Protein AF-A0A941XNM4-F1 (afdb_monomer_lite)

Foldseek 3Di:
DDVVVVVVVLVVQAAAPLGSQVVLVVVCVVPVPDPWDWDDDRSDIDTHDCPVDPDDDDDDDDSHHDPDDDDD

pLDDT: mean 93.83, std 6.86, range [58.84, 98.0]

Secondary structure (DSSP, 8-state):
--HHHHHHHHHT---BTT--HHHHHHHHHHHTTSS-EEEEETTEEEEE-----SS---------B-S-----

Radius of gyration: 14.16 Å; chains: 1; bounding box: 33×26×37 Å

Sequence (72 aa):
MNITKYREDLHQIPEIGFNEYKTQEYILKIVKNYDCSIQTVKTGVLCFFNNNAKKTLAFRSDMDALKIEEKN

Structure (mmCIF, N/CA/C/O backbone):
data_AF-A0A941XNM4-F1
#
_entry.id   AF-A0A941XNM4-F1
#
loop_
_atom_site.group_PDB
_atom_site.id
_atom_site.type_symbol
_atom_site.label_atom_id
_atom_site.label_alt_id
_atom_site.label_comp_id
_atom_site.label_asym_id
_atom_site.label_entity_id
_atom_site.label_seq_id
_atom_site.pdbx_PDB_ins_code
_atom_site.Cartn_x
_atom_site.Cartn_y
_atom_site.Cartn_z
_atom_site.occupancy
_atom_site.B_iso_or_equiv
_atom_site.auth_seq_id
_atom_site.auth_comp_id
_atom_site.auth_asym_id
_atom_site.auth_atom_id
_atom_site.pdbx_PDB_model_num
ATOM 1 N N . MET A 1 1 ? -7.673 11.423 -12.638 1.00 64.50 1 MET A N 1
ATOM 2 C CA . MET A 1 1 ? -7.266 11.200 -11.232 1.00 64.50 1 MET A CA 1
ATOM 3 C C . MET A 1 1 ? -7.726 12.387 -10.412 1.00 64.50 1 MET A C 1
ATOM 5 O O . MET A 1 1 ? -7.456 13.505 -10.824 1.00 64.50 1 MET A O 1
ATOM 9 N N . ASN A 1 2 ? -8.419 12.160 -9.297 1.00 87.12 2 ASN A N 1
ATOM 10 C CA . ASN A 1 2 ? -8.786 13.221 -8.360 1.00 87.12 2 ASN A CA 1
ATOM 11 C C . ASN A 1 2 ? -8.058 12.95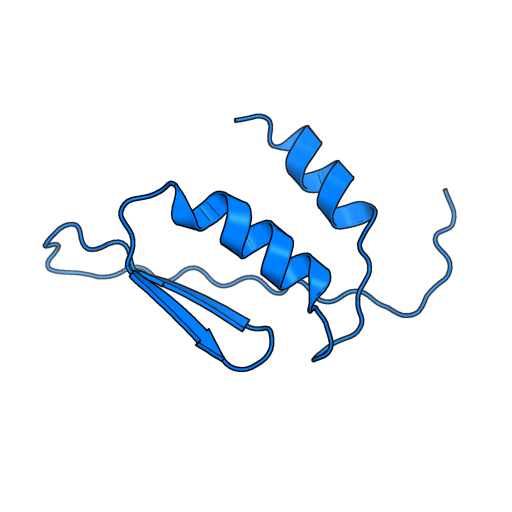7 -7.032 1.00 87.12 2 ASN A C 1
ATOM 13 O O . ASN A 1 2 ? -8.460 12.080 -6.274 1.00 87.12 2 ASN A O 1
ATOM 17 N N . ILE A 1 3 ? -6.961 13.680 -6.789 1.00 92.19 3 ILE A N 1
ATOM 18 C CA . ILE A 1 3 ? -6.113 13.504 -5.596 1.00 92.19 3 ILE A CA 1
ATOM 19 C C . ILE A 1 3 ? -6.897 13.839 -4.320 1.00 92.19 3 ILE A C 1
ATOM 21 O O . ILE A 1 3 ? -6.752 13.148 -3.315 1.00 92.19 3 ILE A O 1
ATOM 25 N N . THR A 1 4 ? -7.776 14.844 -4.377 1.00 95.94 4 THR A N 1
ATOM 26 C CA . THR A 1 4 ? -8.654 15.215 -3.261 1.00 95.94 4 THR A CA 1
ATOM 27 C C . THR A 1 4 ? -9.537 14.044 -2.848 1.00 95.94 4 THR A C 1
ATOM 29 O O . THR A 1 4 ? -9.623 13.748 -1.661 1.00 95.94 4 THR A O 1
ATOM 32 N N . LYS A 1 5 ? -10.095 13.314 -3.823 1.00 95.31 5 LYS A N 1
ATOM 33 C CA . LYS A 1 5 ? -10.930 12.136 -3.560 1.00 95.31 5 LYS A CA 1
ATOM 34 C C . LYS A 1 5 ? -10.151 11.010 -2.875 1.00 95.31 5 LYS A C 1
ATOM 36 O O . LYS A 1 5 ? -10.646 10.438 -1.915 1.00 95.31 5 LYS A O 1
ATOM 41 N N . TYR A 1 6 ? -8.925 10.727 -3.321 1.00 95.00 6 TYR A N 1
ATOM 42 C CA . TYR A 1 6 ? -8.078 9.718 -2.671 1.00 95.00 6 TYR A CA 1
ATOM 43 C C . TYR A 1 6 ? -7.749 10.087 -1.229 1.00 95.00 6 TYR A C 1
ATOM 45 O O . TYR A 1 6 ? -7.805 9.233 -0.350 1.00 95.00 6 TYR A O 1
ATOM 53 N N . ARG A 1 7 ? -7.439 11.364 -0.984 1.00 95.12 7 ARG A N 1
ATOM 54 C CA . ARG A 1 7 ? -7.195 11.861 0.367 1.00 95.12 7 ARG A CA 1
ATOM 55 C C . ARG A 1 7 ? -8.437 11.689 1.239 1.00 95.12 7 ARG A C 1
ATOM 57 O O . ARG A 1 7 ? -8.316 11.150 2.324 1.00 95.12 7 ARG A O 1
ATOM 64 N N . GLU A 1 8 ? -9.605 12.122 0.772 1.00 95.25 8 GLU A N 1
ATOM 65 C CA . GLU A 1 8 ? -10.870 11.999 1.509 1.00 95.25 8 GLU A CA 1
ATOM 66 C C . GLU A 1 8 ? -11.220 10.543 1.823 1.00 95.25 8 GLU A C 1
ATOM 68 O O . GLU A 1 8 ? -11.549 10.238 2.963 1.00 95.25 8 GLU A O 1
ATOM 73 N N . ASP A 1 9 ? -11.106 9.643 0.844 1.00 96.44 9 ASP A N 1
ATOM 74 C CA . ASP A 1 9 ? -11.403 8.223 1.035 1.00 96.44 9 ASP A CA 1
ATOM 75 C C . ASP A 1 9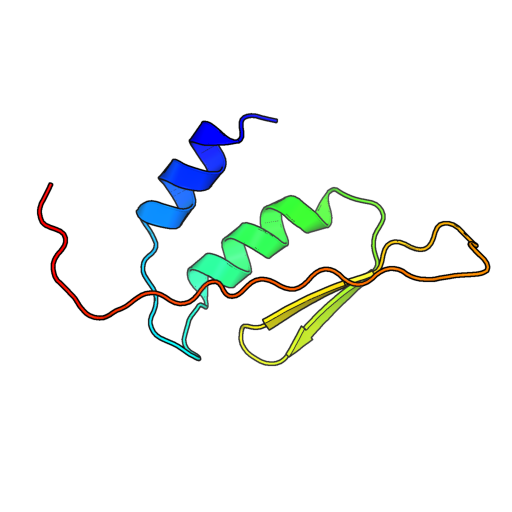 ? -10.465 7.585 2.069 1.00 96.44 9 ASP A C 1
ATOM 77 O O . ASP A 1 9 ? -10.935 6.916 2.985 1.00 96.44 9 ASP A O 1
ATOM 81 N N . LEU A 1 10 ? -9.152 7.817 1.955 1.00 95.50 10 LEU A N 1
ATOM 82 C CA . LEU A 1 10 ? -8.161 7.288 2.899 1.00 95.50 10 LEU A CA 1
ATOM 83 C C . LEU A 1 10 ? -8.328 7.882 4.302 1.00 95.50 10 LEU A C 1
ATOM 85 O O . LEU A 1 10 ? -8.166 7.177 5.293 1.00 95.50 10 LEU A O 1
ATOM 89 N N . HIS A 1 11 ? -8.713 9.154 4.398 1.00 94.56 11 HIS A N 1
ATOM 90 C CA . HIS A 1 11 ? -8.973 9.829 5.672 1.00 94.56 11 HIS A CA 1
ATOM 91 C C . HIS A 1 11 ? -10.159 9.214 6.431 1.00 94.56 11 HIS A C 1
ATOM 93 O O . HIS A 1 11 ? -10.186 9.230 7.656 1.00 94.56 11 HIS A O 1
ATOM 99 N N . GLN A 1 12 ? -11.123 8.619 5.720 1.00 93.88 12 GLN A N 1
ATOM 100 C CA . GLN A 1 12 ? -12.241 7.876 6.316 1.00 93.88 12 GLN A CA 1
ATOM 101 C C . GLN A 1 12 ? -11.880 6.430 6.709 1.00 93.88 12 GLN A C 1
ATOM 103 O O . GLN A 1 12 ? -12.729 5.707 7.237 1.00 93.88 12 GLN A O 1
ATOM 108 N N . ILE A 1 13 ? -10.640 5.985 6.468 1.00 95.25 13 ILE A N 1
ATOM 109 C CA . ILE A 1 13 ? -10.154 4.631 6.774 1.00 95.25 13 ILE A CA 1
ATOM 110 C C . ILE A 1 13 ? -8.927 4.712 7.713 1.00 95.25 13 ILE A C 1
ATOM 112 O O . ILE A 1 13 ? -7.829 4.293 7.346 1.00 95.25 13 ILE A O 1
ATOM 116 N N . PRO A 1 14 ? -9.063 5.253 8.941 1.00 94.81 14 PRO A N 1
ATOM 117 C CA . PRO A 1 14 ? -7.963 5.251 9.896 1.00 94.81 14 PRO A CA 1
ATOM 118 C C . PRO A 1 14 ? -7.752 3.835 10.453 1.00 94.81 14 PRO A C 1
ATOM 120 O O . PRO A 1 14 ? -8.600 3.297 11.168 1.00 94.81 14 PRO A O 1
ATOM 123 N N . GLU A 1 15 ? -6.609 3.225 10.146 1.00 96.06 15 GLU A N 1
ATOM 124 C CA . GLU A 1 15 ? -6.218 1.908 10.659 1.00 96.06 15 GLU A CA 1
ATOM 125 C C . GLU A 1 15 ? -4.884 1.982 11.403 1.00 96.06 15 GLU A C 1
ATOM 127 O O . GLU A 1 15 ? -3.958 2.666 10.983 1.00 96.06 15 GLU A O 1
ATOM 132 N N . ILE A 1 16 ? -4.788 1.280 12.534 1.00 94.50 16 ILE A N 1
ATOM 133 C CA . ILE A 1 16 ? -3.592 1.282 13.386 1.00 94.50 16 ILE A CA 1
ATOM 134 C C . ILE A 1 16 ? -2.450 0.542 12.684 1.00 94.50 16 ILE A C 1
ATOM 136 O O . ILE A 1 16 ? -2.688 -0.460 12.005 1.00 94.50 16 ILE A O 1
ATOM 140 N N . GLY A 1 17 ? -1.220 0.981 12.965 1.00 93.88 17 GLY A N 1
ATOM 141 C CA . GLY A 1 17 ? 0.023 0.307 12.597 1.00 93.88 17 GLY A CA 1
ATOM 142 C C . GLY A 1 17 ? -0.066 -1.224 12.621 1.00 93.88 17 GLY A C 1
ATOM 143 O O . GLY A 1 17 ? -0.497 -1.819 13.616 1.00 93.88 17 GLY A O 1
ATOM 144 N N . PHE A 1 18 ? 0.366 -1.855 11.528 1.00 91.62 18 PHE A N 1
ATOM 145 C CA . PHE A 1 18 ? 0.337 -3.300 11.263 1.00 91.62 18 PHE A CA 1
ATOM 146 C C . PHE A 1 18 ? -1.054 -3.931 11.064 1.00 91.62 18 PHE A C 1
ATOM 148 O O . PHE A 1 18 ? -1.139 -5.156 10.944 1.00 91.62 18 PHE A O 1
ATOM 155 N N . ASN A 1 19 ? -2.131 -3.141 11.025 1.00 95.12 19 ASN A N 1
ATOM 156 C CA . ASN A 1 19 ? -3.509 -3.604 10.816 1.00 95.12 19 ASN A CA 1
ATOM 157 C C . ASN A 1 19 ? -4.248 -2.820 9.712 1.00 95.12 19 ASN A C 1
ATOM 159 O O . ASN A 1 19 ? -5.474 -2.745 9.722 1.00 95.12 19 ASN A O 1
ATOM 163 N N . GLU A 1 20 ? -3.515 -2.246 8.761 1.00 96.94 20 GLU A N 1
ATOM 164 C CA . GLU A 1 20 ? -3.992 -1.406 7.656 1.00 96.94 20 GLU A CA 1
ATOM 165 C C . GLU A 1 20 ? -4.620 -2.221 6.506 1.00 96.94 20 GLU A C 1
ATOM 167 O O . GLU A 1 20 ? -4.268 -2.052 5.338 1.00 96.94 20 GLU A O 1
ATOM 172 N N . TYR A 1 21 ? -5.509 -3.167 6.819 1.00 97.44 21 TYR A N 1
ATOM 173 C CA . TYR A 1 21 ? -6.072 -4.102 5.840 1.00 97.44 21 TYR A CA 1
ATOM 174 C C . TYR A 1 21 ? -6.972 -3.414 4.806 1.00 97.44 21 TYR A C 1
ATOM 176 O O . TYR A 1 21 ? -6.875 -3.712 3.614 1.00 97.44 21 TYR A O 1
ATOM 184 N N . LYS A 1 22 ? -7.837 -2.484 5.226 1.00 97.69 22 LYS A N 1
ATOM 185 C CA . LYS A 1 22 ? -8.731 -1.749 4.315 1.00 97.69 22 LYS A CA 1
ATOM 186 C C . LYS A 1 22 ? -7.964 -0.712 3.504 1.00 97.69 22 LYS A C 1
ATOM 188 O O . LYS A 1 22 ? -8.219 -0.563 2.309 1.00 97.69 22 LYS A O 1
ATOM 193 N N . THR A 1 23 ? -7.009 -0.029 4.126 1.00 97.50 23 THR A N 1
ATOM 194 C CA . THR A 1 23 ? -6.113 0.923 3.467 1.00 97.50 23 THR A CA 1
ATOM 195 C C . THR A 1 23 ? -5.253 0.214 2.423 1.00 97.50 23 THR A C 1
ATOM 197 O O . THR A 1 23 ? -5.180 0.663 1.276 1.00 97.50 23 THR A O 1
ATOM 200 N N . GLN A 1 24 ? -4.693 -0.955 2.755 1.00 97.94 24 GLN A N 1
ATOM 201 C CA . GLN A 1 24 ? -3.994 -1.812 1.797 1.00 97.94 24 GLN A CA 1
ATOM 202 C C . GLN A 1 24 ? -4.915 -2.217 0.639 1.00 97.94 24 GLN A C 1
ATOM 204 O O . GLN A 1 24 ? -4.535 -2.073 -0.524 1.00 97.94 24 GLN A O 1
ATOM 209 N N . GLU A 1 25 ? -6.126 -2.703 0.927 1.00 98.00 25 GLU A N 1
ATOM 210 C CA . GLU A 1 25 ? -7.090 -3.108 -0.100 1.00 98.00 25 GLU A CA 1
ATOM 211 C C . GLU A 1 25 ? -7.441 -1.946 -1.045 1.00 98.00 25 GLU A C 1
ATOM 213 O O . GLU A 1 25 ? -7.502 -2.129 -2.266 1.00 98.00 25 GLU A O 1
ATOM 218 N N . TYR A 1 26 ? -7.635 -0.742 -0.501 1.00 97.62 26 TYR A N 1
ATOM 219 C CA . TYR A 1 26 ? -7.899 0.468 -1.275 1.00 97.62 26 TYR A CA 1
ATOM 220 C C . TYR A 1 26 ? -6.746 0.787 -2.236 1.00 97.62 26 TYR A C 1
ATOM 222 O O . TYR A 1 26 ? -6.971 0.971 -3.436 1.00 97.62 26 TYR A O 1
ATOM 230 N N . ILE A 1 27 ? -5.504 0.772 -1.740 1.00 96.69 27 ILE A N 1
ATOM 231 C CA . ILE A 1 27 ? -4.305 1.007 -2.555 1.00 96.69 27 ILE A CA 1
ATOM 232 C C . ILE A 1 27 ? -4.194 -0.056 -3.653 1.00 96.69 27 ILE A C 1
ATOM 234 O O . ILE A 1 27 ? -4.053 0.298 -4.823 1.00 96.69 27 ILE A O 1
ATOM 238 N N . LEU A 1 28 ? -4.329 -1.344 -3.314 1.00 97.31 28 LEU A N 1
ATOM 239 C CA . LEU A 1 28 ? -4.268 -2.459 -4.268 1.00 97.31 28 LEU A CA 1
ATOM 240 C C . LEU A 1 28 ? -5.313 -2.327 -5.387 1.00 97.31 28 LEU A C 1
ATOM 242 O O . LEU A 1 28 ? -5.000 -2.559 -6.556 1.00 97.31 28 LEU A O 1
ATOM 246 N N . LYS A 1 29 ? -6.543 -1.902 -5.061 1.00 96.69 29 LYS A N 1
ATOM 247 C CA . LYS A 1 29 ? -7.613 -1.657 -6.047 1.00 96.69 29 LYS A CA 1
ATOM 248 C C . LYS A 1 29 ? -7.274 -0.555 -7.046 1.00 96.69 29 LYS A C 1
ATOM 250 O O . LYS A 1 29 ? -7.742 -0.625 -8.183 1.00 96.69 29 LYS A O 1
ATOM 255 N N . ILE A 1 30 ? -6.498 0.442 -6.635 1.00 94.88 30 ILE A N 1
ATOM 256 C CA . ILE A 1 30 ? -6.040 1.517 -7.512 1.00 94.88 30 ILE A CA 1
ATOM 257 C C . ILE A 1 30 ? -4.851 1.032 -8.338 1.00 94.88 30 ILE A C 1
ATOM 259 O O . ILE A 1 30 ? -4.888 1.127 -9.567 1.00 94.88 30 ILE A O 1
ATOM 263 N N . VAL A 1 31 ? -3.822 0.482 -7.682 1.00 95.06 31 VAL A N 1
ATOM 264 C CA . VAL A 1 31 ? -2.543 0.202 -8.344 1.00 95.06 31 VAL A CA 1
ATOM 265 C C . VAL A 1 31 ? -2.592 -0.974 -9.315 1.00 95.06 31 VAL A C 1
ATOM 267 O O . VAL A 1 31 ? -1.847 -0.965 -10.287 1.00 95.06 31 VAL A O 1
ATOM 270 N N . LYS A 1 32 ? -3.527 -1.921 -9.138 1.00 95.44 32 LYS A N 1
ATOM 271 C CA . LYS A 1 32 ? -3.769 -3.024 -10.091 1.00 95.44 32 LYS A CA 1
ATOM 272 C C . LYS A 1 32 ? -4.106 -2.564 -11.516 1.00 95.44 32 LYS A C 1
ATOM 274 O O . LYS A 1 32 ? -4.085 -3.379 -12.429 1.00 95.44 32 LYS A O 1
ATOM 279 N N . ASN A 1 33 ? -4.490 -1.297 -11.692 1.00 95.19 33 ASN A N 1
ATOM 280 C CA . ASN A 1 33 ? -4.820 -0.731 -13.000 1.00 95.19 33 ASN A CA 1
ATOM 281 C C . ASN A 1 33 ? -3.597 -0.124 -13.712 1.00 95.19 33 ASN A C 1
ATOM 283 O O . ASN A 1 33 ? -3.747 0.390 -14.818 1.00 95.19 33 ASN A O 1
ATOM 287 N N . TYR A 1 34 ? -2.413 -0.142 -13.090 1.00 94.56 34 TYR A N 1
ATOM 288 C CA . TYR A 1 34 ? -1.162 0.265 -13.728 1.00 94.56 34 TYR A CA 1
ATOM 289 C C . TYR A 1 34 ? -0.336 -0.946 -14.143 1.00 94.56 34 TYR A C 1
ATOM 291 O O . TYR A 1 34 ? -0.446 -2.027 -13.569 1.00 94.56 34 TYR A O 1
ATOM 299 N N . ASP A 1 35 ? 0.545 -0.721 -15.114 1.00 95.44 35 ASP A N 1
ATOM 300 C CA . ASP A 1 35 ? 1.549 -1.690 -15.535 1.00 95.44 35 ASP A CA 1
ATOM 301 C C . ASP A 1 35 ? 2.711 -1.718 -14.527 1.00 95.44 35 ASP A C 1
ATOM 303 O O . ASP A 1 35 ? 3.743 -1.061 -14.687 1.00 95.44 35 ASP A O 1
ATOM 307 N N . CYS A 1 36 ? 2.491 -2.400 -13.403 1.00 96.44 36 CYS A N 1
ATOM 308 C CA . CYS A 1 36 ? 3.501 -2.609 -12.376 1.00 96.44 36 CYS A CA 1
ATOM 309 C C . CYS A 1 36 ? 3.383 -3.995 -11.745 1.00 96.44 36 CYS A C 1
ATOM 311 O O . CYS A 1 36 ? 2.304 -4.578 -11.642 1.00 96.44 36 CYS A O 1
ATOM 313 N N . SER A 1 37 ? 4.512 -4.527 -11.279 1.00 97.00 37 SER A N 1
ATOM 314 C CA . SER A 1 37 ? 4.503 -5.727 -10.448 1.00 97.00 37 SER A CA 1
ATOM 315 C C . SER A 1 37 ? 4.227 -5.335 -9.001 1.00 97.00 37 SER A C 1
ATOM 317 O O . SER A 1 37 ? 4.926 -4.481 -8.444 1.00 97.00 37 SER A O 1
ATOM 319 N N . ILE A 1 38 ? 3.237 -5.983 -8.396 1.00 97.81 38 ILE A N 1
ATOM 320 C CA . ILE A 1 38 ? 2.799 -5.719 -7.027 1.00 97.81 38 ILE A CA 1
ATOM 321 C C . ILE A 1 38 ? 3.285 -6.849 -6.120 1.00 97.81 38 ILE A C 1
ATOM 323 O O . ILE A 1 38 ? 3.124 -8.027 -6.439 1.00 97.81 38 ILE A O 1
ATOM 327 N N . GLN A 1 39 ? 3.853 -6.488 -4.974 1.00 97.75 39 GLN A N 1
ATOM 328 C CA . GLN A 1 39 ? 4.163 -7.410 -3.883 1.00 97.75 39 GLN A CA 1
ATOM 329 C C . GLN A 1 39 ? 3.625 -6.849 -2.570 1.00 97.75 39 GLN A C 1
ATOM 331 O O . GL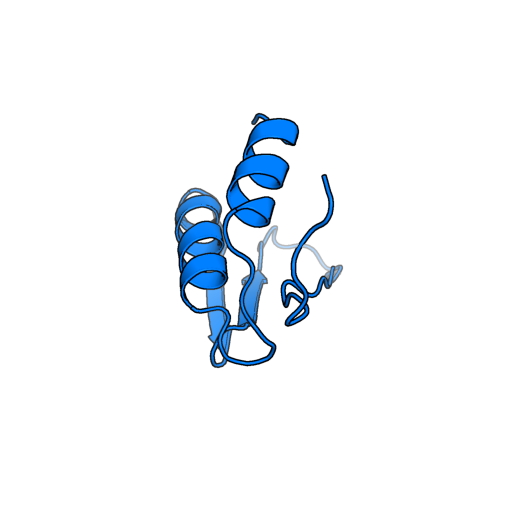N A 1 39 ? 3.657 -5.641 -2.340 1.00 97.75 39 GLN A O 1
ATOM 336 N N . THR A 1 40 ? 3.151 -7.725 -1.690 1.00 96.44 40 THR A N 1
ATOM 337 C CA . THR A 1 40 ? 2.640 -7.347 -0.368 1.00 96.44 40 THR A CA 1
ATOM 338 C C . THR A 1 40 ? 3.447 -8.016 0.730 1.00 96.44 40 THR A C 1
ATOM 340 O O . THR A 1 40 ? 3.769 -9.200 0.632 1.00 96.44 40 THR A O 1
ATOM 343 N N . VAL A 1 41 ? 3.731 -7.280 1.803 1.00 94.31 41 VAL A N 1
ATOM 344 C CA . VAL A 1 41 ? 4.383 -7.810 3.007 1.00 94.31 41 VAL A CA 1
ATOM 345 C C . VAL A 1 41 ? 3.546 -7.399 4.208 1.00 94.31 41 VAL A C 1
ATOM 347 O O . VAL A 1 41 ? 3.566 -6.236 4.605 1.00 94.31 41 VAL A O 1
ATOM 350 N N . LYS A 1 42 ? 2.791 -8.347 4.779 1.00 94.44 42 LYS A N 1
ATOM 351 C CA . LYS A 1 42 ? 1.689 -8.038 5.707 1.00 94.44 42 LYS A CA 1
ATOM 352 C C . LYS A 1 42 ? 0.755 -7.004 5.055 1.00 94.44 42 LYS A C 1
ATOM 354 O O . LYS A 1 42 ? 0.260 -7.265 3.964 1.00 94.44 42 LYS A O 1
ATOM 359 N N . THR A 1 43 ? 0.575 -5.841 5.670 1.00 95.94 43 THR A N 1
ATOM 360 C CA . THR A 1 43 ? -0.217 -4.714 5.162 1.00 95.94 43 THR A CA 1
ATOM 361 C C . THR A 1 43 ? 0.564 -3.808 4.204 1.00 95.94 43 THR A C 1
ATOM 363 O O . THR A 1 43 ? -0.038 -3.061 3.442 1.00 95.94 43 THR A O 1
ATOM 366 N N . GLY A 1 44 ? 1.897 -3.906 4.157 1.00 96.94 44 GLY A N 1
ATOM 367 C CA . GLY A 1 44 ? 2.740 -3.116 3.257 1.00 96.94 44 GLY A CA 1
ATOM 368 C C . GLY A 1 44 ? 2.524 -3.452 1.779 1.00 96.94 44 GLY A C 1
ATOM 369 O O . GLY A 1 44 ? 2.322 -4.616 1.421 1.00 96.94 44 GLY A O 1
ATOM 370 N N . VAL A 1 45 ? 2.612 -2.435 0.916 1.00 97.81 45 VAL A N 1
ATOM 371 C CA . VAL A 1 45 ? 2.470 -2.556 -0.544 1.00 97.81 45 VAL A CA 1
ATOM 372 C C . VAL A 1 45 ? 3.747 -2.076 -1.229 1.00 97.81 45 VAL A C 1
ATOM 374 O O . VAL A 1 45 ? 4.184 -0.945 -1.025 1.00 97.81 45 VAL A O 1
ATOM 377 N N . LEU A 1 46 ? 4.326 -2.925 -2.075 1.00 97.94 46 LEU A N 1
ATOM 378 C CA . LEU A 1 46 ? 5.439 -2.599 -2.959 1.00 97.94 46 LEU A CA 1
ATOM 379 C C . LEU A 1 46 ? 4.943 -2.613 -4.407 1.00 97.94 46 LEU A C 1
ATOM 381 O O . LEU A 1 46 ? 4.434 -3.628 -4.878 1.00 97.94 46 LEU A O 1
ATOM 385 N N . CYS A 1 47 ? 5.118 -1.499 -5.117 1.00 97.75 47 CYS A N 1
ATOM 386 C CA . CYS A 1 47 ? 4.838 -1.401 -6.549 1.00 97.75 47 CYS A CA 1
ATOM 387 C C . CYS A 1 47 ? 6.146 -1.145 -7.293 1.00 97.75 47 CYS A C 1
ATOM 389 O O . CYS A 1 47 ? 6.814 -0.140 -7.042 1.00 97.75 47 CYS A O 1
ATOM 391 N N . PHE A 1 48 ? 6.506 -2.032 -8.216 1.00 97.44 48 PHE A N 1
ATOM 392 C CA . PHE A 1 48 ? 7.683 -1.866 -9.063 1.00 97.44 48 PHE A CA 1
ATOM 393 C C . PHE A 1 48 ? 7.267 -1.640 -10.517 1.00 97.44 48 PHE A C 1
ATOM 395 O O . PHE A 1 48 ? 6.620 -2.484 -11.136 1.00 97.44 48 PHE A O 1
ATOM 402 N N . PHE A 1 49 ? 7.642 -0.475 -11.042 1.00 96.44 49 PHE A N 1
ATOM 403 C CA . PHE A 1 49 ? 7.357 -0.039 -12.406 1.00 96.44 49 PHE A CA 1
ATOM 404 C C . PHE A 1 49 ? 8.614 -0.243 -13.251 1.00 96.44 49 PHE A C 1
ATOM 406 O O . PHE A 1 49 ? 9.579 0.520 -13.141 1.00 96.44 49 PHE A O 1
ATOM 413 N N . ASN A 1 50 ? 8.628 -1.301 -14.062 1.00 95.25 50 ASN A N 1
ATOM 414 C CA . ASN A 1 50 ? 9.788 -1.625 -14.879 1.00 95.25 50 ASN A CA 1
ATOM 415 C C . ASN A 1 50 ? 9.738 -0.910 -16.234 1.00 95.25 50 ASN A C 1
ATOM 417 O O . ASN A 1 50 ? 9.099 -1.377 -17.168 1.00 95.25 50 ASN A O 1
ATOM 421 N N . ASN A 1 51 ? 10.503 0.173 -16.358 1.00 94.06 51 ASN A N 1
ATOM 422 C CA . ASN A 1 51 ? 10.673 0.900 -17.619 1.00 94.06 51 ASN A CA 1
ATOM 423 C C . ASN A 1 51 ? 11.995 0.559 -18.338 1.00 94.06 51 ASN A C 1
ATOM 425 O O . ASN A 1 51 ? 12.490 1.367 -19.121 1.00 94.06 51 ASN A O 1
ATOM 429 N N . ASN A 1 52 ? 12.615 -0.593 -18.036 1.00 94.38 52 ASN A N 1
ATOM 430 C CA . ASN A 1 52 ? 13.931 -1.007 -18.554 1.00 94.38 52 ASN A CA 1
ATOM 431 C C . ASN A 1 52 ? 15.035 0.054 -18.351 1.00 94.38 52 ASN A C 1
ATOM 433 O O . ASN A 1 52 ? 15.955 0.204 -19.159 1.00 94.38 52 ASN A O 1
ATOM 437 N N . ALA A 1 53 ? 14.942 0.818 -17.261 1.00 95.25 53 ALA A N 1
ATOM 438 C CA . ALA A 1 53 ? 15.893 1.868 -16.930 1.00 95.25 53 ALA A CA 1
ATOM 439 C C . ALA A 1 53 ? 17.146 1.295 -16.247 1.00 95.25 53 ALA A C 1
ATOM 441 O O . ALA A 1 53 ? 17.080 0.346 -15.472 1.00 95.25 53 ALA A O 1
ATOM 442 N N . LYS A 1 54 ? 18.305 1.927 -16.473 1.00 96.62 54 LYS A N 1
ATOM 443 C CA . LYS A 1 54 ? 19.575 1.552 -15.814 1.00 96.62 54 LYS A CA 1
ATOM 444 C C . LYS A 1 54 ? 19.635 1.915 -14.325 1.00 96.62 54 LYS A C 1
ATOM 446 O O . LYS A 1 54 ? 20.544 1.478 -13.628 1.00 96.62 54 LYS A O 1
ATOM 451 N N . LYS A 1 55 ? 18.733 2.780 -13.858 1.00 96.81 55 LYS A N 1
ATOM 452 C CA . LYS A 1 55 ? 18.660 3.263 -12.476 1.00 96.81 55 LYS A CA 1
ATOM 453 C C . LYS A 1 55 ? 17.222 3.156 -11.990 1.00 96.81 55 LYS A C 1
ATOM 455 O O . LYS A 1 55 ? 16.301 3.434 -12.755 1.00 96.81 55 LYS A O 1
ATOM 460 N N . THR A 1 56 ? 17.067 2.836 -10.713 1.00 96.69 56 THR A N 1
ATOM 461 C CA . THR A 1 56 ? 15.770 2.731 -10.038 1.00 96.69 56 THR A CA 1
ATOM 462 C C . THR A 1 56 ? 15.686 3.796 -8.954 1.00 96.69 56 THR A C 1
ATOM 464 O O . THR A 1 56 ? 16.625 3.955 -8.175 1.00 96.69 56 THR A O 1
ATOM 467 N N . LEU A 1 57 ? 14.567 4.518 -8.904 1.00 97.00 57 LEU A N 1
ATOM 468 C CA . LEU A 1 57 ? 14.243 5.450 -7.826 1.00 97.00 57 LEU A CA 1
ATOM 469 C C . LEU A 1 57 ? 13.167 4.822 -6.939 1.00 97.00 57 LEU A C 1
ATOM 471 O O . LEU A 1 57 ? 12.171 4.314 -7.451 1.00 97.00 57 LEU A O 1
ATO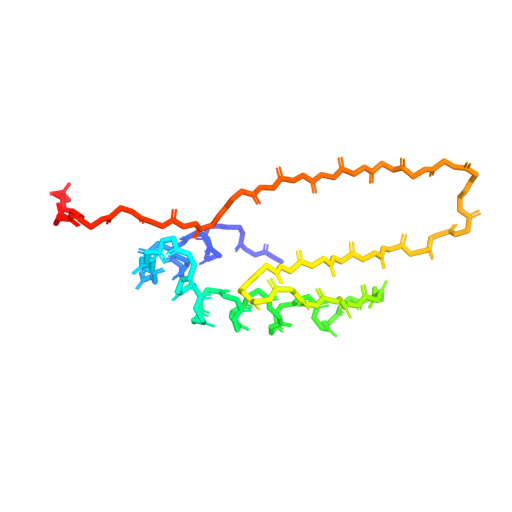M 475 N N . ALA A 1 58 ? 13.373 4.862 -5.625 1.00 96.62 58 ALA A N 1
ATOM 476 C CA . ALA A 1 58 ? 12.405 4.381 -4.651 1.00 96.62 58 ALA A CA 1
ATOM 477 C C . ALA A 1 58 ? 11.722 5.563 -3.955 1.00 96.62 58 ALA A C 1
ATOM 479 O O . ALA A 1 58 ? 12.387 6.505 -3.527 1.00 96.62 58 ALA A O 1
ATOM 480 N N . PHE A 1 59 ? 10.402 5.472 -3.810 1.00 96.62 59 PHE A N 1
ATOM 481 C CA . PHE A 1 59 ? 9.599 6.367 -2.984 1.00 96.62 59 PHE A CA 1
ATOM 482 C C . PHE A 1 59 ? 8.923 5.542 -1.894 1.00 96.62 59 PHE A C 1
ATOM 484 O O . PHE A 1 59 ? 8.397 4.464 -2.171 1.00 96.62 59 PHE A O 1
ATOM 491 N N . ARG A 1 60 ? 8.946 6.043 -0.658 1.00 97.06 60 ARG A N 1
ATOM 492 C CA . ARG A 1 60 ? 8.340 5.385 0.502 1.00 97.06 60 ARG A CA 1
ATOM 493 C C . ARG A 1 60 ? 7.420 6.361 1.214 1.00 97.06 60 ARG A C 1
ATOM 495 O O . ARG A 1 60 ? 7.812 7.493 1.474 1.00 97.06 60 ARG A O 1
ATOM 502 N N . SER A 1 61 ? 6.242 5.871 1.573 1.00 95.38 61 SER A N 1
ATOM 503 C CA . SER A 1 61 ? 5.284 6.520 2.466 1.00 95.38 61 SER A CA 1
ATOM 504 C C . SER A 1 61 ? 4.801 5.492 3.484 1.00 95.38 61 SER A C 1
ATOM 506 O O . SER A 1 61 ? 4.793 4.295 3.192 1.00 95.38 61 SER A O 1
ATOM 508 N N . ASP A 1 62 ? 4.429 5.953 4.668 1.00 95.56 62 ASP A N 1
ATOM 509 C CA . ASP A 1 62 ? 3.563 5.228 5.599 1.00 95.56 62 ASP A CA 1
ATOM 510 C C . 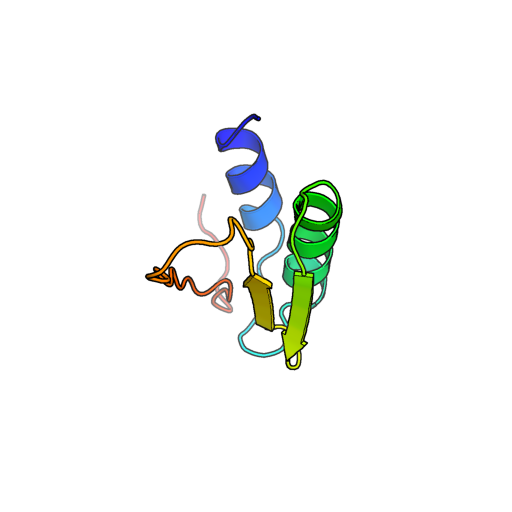ASP A 1 62 ? 2.086 5.495 5.276 1.00 95.56 62 ASP A C 1
ATOM 512 O O . ASP A 1 62 ? 1.761 6.303 4.399 1.00 95.56 62 ASP A O 1
ATOM 516 N N . MET A 1 63 ? 1.208 4.733 5.930 1.00 95.00 63 MET A N 1
ATOM 517 C CA . MET A 1 63 ? -0.245 4.773 5.739 1.00 95.00 63 MET A CA 1
ATOM 518 C C . MET A 1 63 ? -1.028 4.441 7.019 1.00 95.00 63 MET A C 1
ATOM 520 O O . MET A 1 63 ? -2.250 4.319 6.964 1.00 95.00 63 MET A O 1
ATOM 524 N N . ASP A 1 64 ? -0.341 4.257 8.150 1.00 95.19 64 ASP A N 1
ATOM 525 C CA . ASP A 1 64 ? -0.971 3.990 9.434 1.00 95.19 64 ASP A CA 1
ATOM 526 C C . ASP A 1 64 ? -1.527 5.264 10.070 1.00 95.19 64 ASP A C 1
ATOM 528 O O . ASP A 1 64 ? -1.005 6.368 9.910 1.00 95.19 64 ASP A O 1
ATOM 532 N N . ALA A 1 65 ? -2.615 5.091 10.809 1.00 94.94 65 ALA A N 1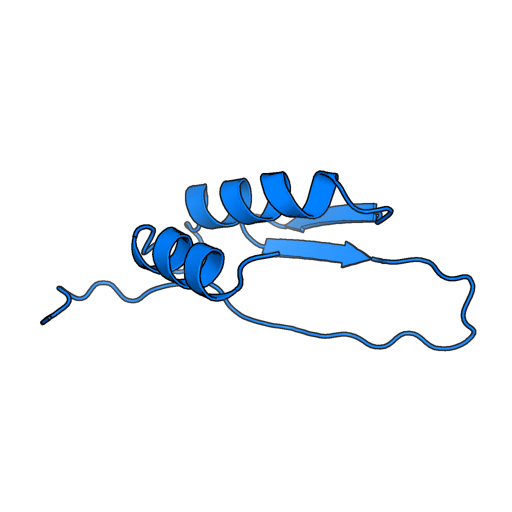
ATOM 533 C CA . ALA A 1 65 ? -3.277 6.130 11.570 1.00 94.94 65 ALA A CA 1
ATOM 534 C C . ALA A 1 65 ? -3.060 5.944 13.077 1.00 94.94 65 ALA A C 1
ATOM 536 O O . ALA A 1 65 ? -2.677 4.882 13.579 1.00 94.94 65 ALA A O 1
ATOM 537 N N . LEU A 1 66 ? -3.370 7.002 13.825 1.00 91.50 66 LEU A N 1
ATOM 538 C CA . LEU A 1 66 ? -3.341 7.001 15.283 1.00 91.50 66 LEU A CA 1
ATOM 539 C C . LEU A 1 66 ? -4.716 6.664 15.861 1.00 91.50 66 LEU A C 1
ATOM 541 O O . LEU A 1 66 ? -5.753 7.034 15.315 1.00 91.50 66 LEU A O 1
ATOM 545 N N . LYS A 1 67 ? -4.727 6.010 17.029 1.00 88.56 67 LYS A N 1
ATOM 546 C CA . LYS A 1 67 ? -5.951 5.736 17.793 1.00 88.56 67 LYS A CA 1
ATOM 547 C C . LYS A 1 67 ? -6.391 6.982 18.568 1.00 88.56 67 LYS A C 1
ATOM 549 O O . LYS A 1 67 ? -6.278 7.031 19.792 1.00 88.56 67 LYS A O 1
ATOM 554 N N . ILE A 1 68 ? -6.857 7.988 17.843 1.00 89.44 68 ILE A N 1
ATOM 555 C CA . ILE A 1 68 ? -7.396 9.229 18.398 1.00 89.44 68 ILE A CA 1
ATOM 556 C C . ILE A 1 68 ? -8.768 9.508 17.795 1.00 89.44 68 ILE A C 1
ATOM 558 O O . ILE A 1 68 ? -9.040 9.141 16.655 1.00 89.44 68 ILE A O 1
ATOM 562 N N . GLU A 1 69 ? -9.632 10.145 18.573 1.00 83.25 69 GLU A N 1
ATOM 563 C CA . GLU A 1 69 ? -10.868 10.701 18.039 1.00 83.25 69 GLU A CA 1
ATOM 564 C C . GLU A 1 69 ? -10.530 11.997 17.303 1.00 83.25 69 GLU A C 1
ATOM 566 O O . GLU A 1 69 ? -9.891 12.896 17.859 1.00 83.25 69 GLU A O 1
ATOM 571 N N . GLU A 1 70 ? -10.913 12.068 16.033 1.00 78.25 70 GLU A N 1
ATOM 572 C CA . GLU A 1 70 ? -10.691 13.255 15.226 1.00 78.25 70 GLU A CA 1
ATOM 573 C C . GLU A 1 70 ? -11.616 14.385 15.688 1.00 78.25 70 GLU A C 1
ATOM 575 O O . GLU A 1 70 ? -12.833 14.223 15.780 1.00 78.25 70 GLU A O 1
ATOM 580 N N . LYS A 1 71 ? -11.030 15.549 15.975 1.00 72.31 71 LYS A N 1
ATOM 581 C CA . LYS A 1 71 ? -11.780 16.781 16.218 1.00 72.31 71 LYS A CA 1
ATOM 582 C C . LYS A 1 71 ? -11.834 17.569 14.914 1.00 72.31 71 LYS A C 1
ATOM 584 O O . LYS A 1 71 ? -10.827 18.163 14.536 1.00 72.31 71 LYS A O 1
ATOM 589 N N . ASN A 1 72 ? -12.991 17.535 14.258 1.00 58.84 72 ASN A N 1
ATOM 590 C CA . ASN A 1 72 ? -13.305 18.364 13.091 1.00 58.84 72 ASN A CA 1
ATOM 591 C C . ASN A 1 72 ? -13.682 19.790 13.497 1.00 58.84 72 ASN A C 1
ATOM 593 O O . ASN A 1 72 ? -14.405 19.935 14.511 1.00 58.84 72 ASN A O 1
#